Protein AF-A0A529GGN5-F1 (afdb_monomer_lite)

Second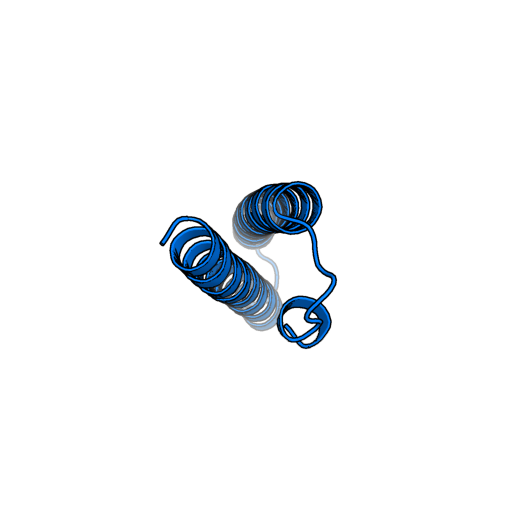ary structure (DSSP, 8-state):
-GGGG-TT--HHHHHHHHHHHHHHHHHHHHHHHHHHHTT--HHHHHHHHHHHHHHHHHHHHHHHHHHHTT-

Sequence (71 aa):
PKMLANPDISEAQVKTLFSALEKQADFVEKLRMALEKFDHDFPVIKAAERLEERYADLAASVAEKLKAMRT

pLDDT: mean 92.51, std 5.71, range [60.47, 97.38]

Structure (mmCIF, N/CA/C/O backbone):
data_AF-A0A529GGN5-F1
#
_entry.id   AF-A0A529GGN5-F1
#
loop_
_atom_site.group_PDB
_atom_site.id
_atom_site.type_symbol
_atom_site.label_atom_id
_atom_site.label_alt_id
_atom_site.label_comp_id
_atom_site.label_asym_id
_atom_site.label_entity_id
_atom_site.label_seq_id
_atom_site.pdbx_PDB_ins_code
_atom_site.Cartn_x
_atom_site.Cartn_y
_atom_site.Cartn_z
_atom_site.occupancy
_atom_site.B_iso_or_equiv
_atom_site.auth_seq_id
_atom_site.auth_comp_id
_atom_site.auth_asym_id
_atom_site.auth_atom_id
_atom_site.pdbx_PDB_model_num
ATOM 1 N N . PRO A 1 1 ? -12.352 -2.644 -0.108 1.00 73.00 1 PRO A N 1
ATOM 2 C CA . PRO A 1 1 ? -12.080 -4.104 -0.156 1.00 73.00 1 PRO A CA 1
ATOM 3 C C . PRO A 1 1 ? -13.242 -4.892 0.468 1.00 73.00 1 PRO A C 1
ATOM 5 O O . PRO A 1 1 ? -13.753 -4.427 1.480 1.00 73.00 1 PRO A O 1
ATOM 8 N N . LYS A 1 2 ? -13.658 -6.051 -0.081 1.00 80.31 2 LYS A N 1
ATOM 9 C CA . LYS A 1 2 ? -14.833 -6.811 0.424 1.00 80.31 2 LYS A CA 1
ATOM 10 C C . LYS A 1 2 ? -14.745 -7.148 1.919 1.00 80.31 2 LYS A C 1
ATOM 12 O O . LYS A 1 2 ? -15.746 -7.092 2.616 1.00 80.31 2 LYS A O 1
ATOM 17 N N . MET A 1 3 ? -13.536 -7.409 2.418 1.00 84.69 3 MET A N 1
ATOM 18 C CA . MET A 1 3 ? -13.271 -7.666 3.838 1.00 84.69 3 MET A CA 1
ATOM 19 C C . MET A 1 3 ? -13.696 -6.509 4.767 1.00 84.69 3 MET A C 1
ATOM 21 O O . MET A 1 3 ? -14.105 -6.769 5.889 1.00 84.69 3 MET A O 1
ATOM 25 N N . LEU A 1 4 ? -13.663 -5.246 4.311 1.00 85.44 4 LEU A N 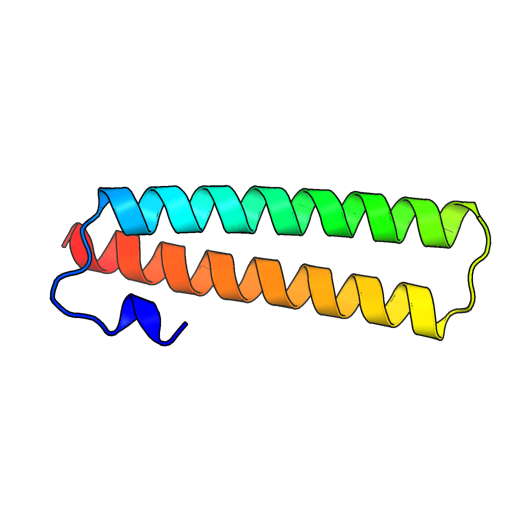1
ATOM 26 C CA . LEU A 1 4 ? -14.077 -4.079 5.116 1.00 85.44 4 LEU A CA 1
ATOM 27 C C . LEU A 1 4 ? -15.594 -3.994 5.349 1.00 85.44 4 LEU A C 1
ATOM 29 O O . LEU A 1 4 ? -16.042 -3.253 6.230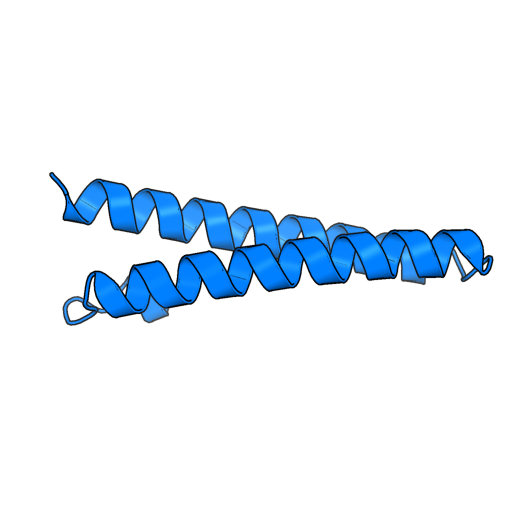 1.00 85.44 4 LEU A O 1
ATOM 33 N N . ALA A 1 5 ? -16.375 -4.725 4.550 1.00 86.50 5 ALA A N 1
ATOM 34 C CA . ALA A 1 5 ? -17.820 -4.832 4.706 1.00 86.50 5 ALA A CA 1
ATOM 35 C C . ALA A 1 5 ? -18.222 -5.880 5.757 1.00 86.50 5 ALA A C 1
ATOM 37 O O . ALA A 1 5 ? -19.397 -5.962 6.096 1.00 86.50 5 ALA A O 1
ATOM 38 N N . ASN A 1 6 ? -17.272 -6.670 6.274 1.00 88.38 6 ASN A N 1
ATOM 39 C CA . ASN A 1 6 ? -17.546 -7.608 7.355 1.00 88.38 6 ASN A CA 1
ATOM 40 C C . ASN A 1 6 ? -17.881 -6.827 8.646 1.00 88.38 6 ASN A C 1
ATOM 42 O O . ASN A 1 6 ? -17.052 -6.014 9.067 1.00 88.38 6 ASN A O 1
ATOM 46 N N . PRO A 1 7 ? -19.059 -7.035 9.266 1.00 82.44 7 PRO A N 1
ATOM 47 C CA . PRO A 1 7 ? -19.425 -6.368 10.515 1.00 82.44 7 PRO A CA 1
ATOM 48 C C . PRO A 1 7 ? -18.532 -6.764 11.700 1.00 82.44 7 PRO A C 1
ATOM 50 O O . PRO A 1 7 ? -18.331 -5.944 12.590 1.00 82.44 7 PRO A O 1
ATOM 53 N N . ASP A 1 8 ? -17.931 -7.955 11.677 1.00 90.12 8 ASP A N 1
ATOM 54 C CA . ASP A 1 8 ? -17.113 -8.485 12.778 1.00 90.12 8 ASP A CA 1
ATOM 55 C C . ASP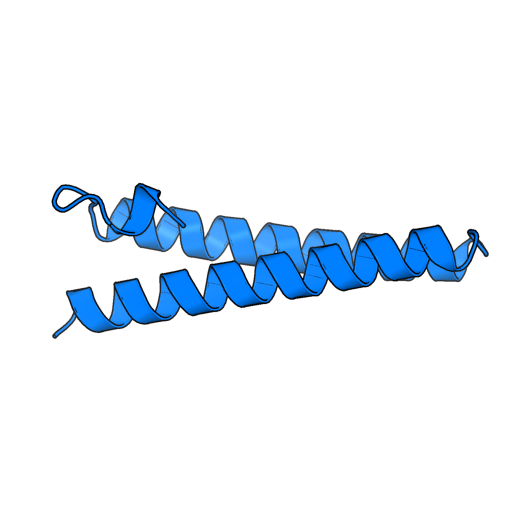 A 1 8 ? -15.634 -8.065 12.698 1.00 90.12 8 ASP A C 1
ATOM 57 O O . ASP A 1 8 ? -14.790 -8.553 13.453 1.00 90.12 8 ASP A O 1
ATOM 61 N N . ILE A 1 9 ? -15.274 -7.188 11.753 1.00 91.19 9 ILE A N 1
ATOM 62 C CA . ILE A 1 9 ? -13.886 -6.752 11.594 1.00 91.19 9 ILE A CA 1
ATOM 63 C C . ILE A 1 9 ? -13.463 -5.844 12.755 1.00 91.19 9 ILE A C 1
ATOM 65 O O . ILE A 1 9 ? -14.061 -4.800 13.013 1.00 91.19 9 ILE A O 1
ATOM 69 N N . SER A 1 10 ? -12.391 -6.221 13.448 1.00 93.12 10 SER A N 1
ATOM 70 C CA . SER A 1 10 ? -11.857 -5.437 14.566 1.00 93.12 10 SER A CA 1
ATOM 71 C C . SER A 1 10 ? -11.048 -4.226 14.092 1.00 93.12 10 SER A C 1
ATOM 73 O O . SER A 1 10 ? -10.387 -4.274 13.053 1.00 93.12 10 SER A O 1
ATOM 75 N N . GLU A 1 11 ? -11.004 -3.156 14.896 1.00 92.56 11 GLU A N 1
ATOM 76 C CA . GLU A 1 11 ? -10.175 -1.974 14.594 1.00 92.56 11 GLU A CA 1
ATOM 77 C C . GLU A 1 11 ? -8.693 -2.359 14.422 1.00 92.56 11 GLU A C 1
ATOM 79 O O . GLU A 1 11 ? -8.007 -1.825 13.552 1.00 92.56 11 GLU A O 1
ATOM 84 N N . ALA A 1 12 ? -8.204 -3.327 15.207 1.00 93.81 12 ALA A N 1
ATOM 85 C CA . ALA A 1 12 ? -6.840 -3.840 15.103 1.00 93.81 12 ALA A CA 1
ATOM 86 C C . ALA A 1 12 ? -6.561 -4.451 13.722 1.00 93.81 12 ALA A C 1
ATOM 88 O O . ALA A 1 12 ? -5.563 -4.103 13.095 1.00 93.81 12 ALA A O 1
ATOM 89 N N . GLN A 1 13 ? -7.465 -5.289 13.203 1.00 93.50 13 GLN A N 1
ATOM 90 C CA . GLN A 1 13 ? -7.336 -5.856 11.856 1.00 93.50 13 GLN A CA 1
ATOM 91 C C . GLN A 1 13 ? -7.358 -4.771 10.775 1.00 93.50 13 GLN A C 1
ATOM 93 O O . GLN A 1 13 ? -6.576 -4.836 9.826 1.00 93.50 13 GLN A O 1
ATOM 98 N N . VAL A 1 14 ? -8.220 -3.758 10.918 1.00 93.88 14 VAL A N 1
ATOM 99 C CA . VAL A 1 14 ? -8.289 -2.643 9.963 1.00 93.88 14 VAL A CA 1
ATOM 100 C C . VAL A 1 14 ? -6.995 -1.811 9.999 1.00 93.88 14 VAL A C 1
ATOM 102 O O . VAL A 1 14 ? -6.458 -1.492 8.941 1.00 93.88 14 VAL A O 1
ATOM 105 N N . LYS A 1 15 ? -6.427 -1.534 11.184 1.00 93.75 15 LYS A N 1
ATOM 106 C CA . LYS A 1 15 ? -5.118 -0.864 11.332 1.00 93.75 15 LYS A CA 1
ATOM 107 C C . LYS A 1 15 ? -3.983 -1.675 10.712 1.00 93.75 15 LYS A C 1
ATOM 109 O O . LYS A 1 15 ? -3.172 -1.122 9.978 1.00 93.75 15 LYS A O 1
ATOM 114 N N . THR A 1 16 ? -3.936 -2.984 10.967 1.00 95.56 16 THR A N 1
ATOM 115 C CA . THR A 1 16 ? -2.929 -3.870 10.366 1.00 95.56 16 THR A CA 1
ATOM 116 C C . THR A 1 16 ? -3.022 -3.864 8.844 1.00 95.56 16 THR A C 1
ATOM 118 O O . THR A 1 16 ? -1.992 -3.788 8.176 1.00 95.56 16 THR A O 1
ATOM 121 N N . LEU A 1 17 ? -4.239 -3.901 8.290 1.00 93.81 17 LEU A N 1
ATOM 122 C CA . LEU A 1 17 ? -4.437 -3.805 6.848 1.00 93.81 17 LEU A CA 1
ATOM 123 C C . LEU A 1 17 ? -3.963 -2.452 6.305 1.00 93.81 17 LEU A C 1
ATOM 125 O O . LEU A 1 17 ? -3.282 -2.433 5.286 1.00 93.81 17 LEU A O 1
ATOM 129 N N . PHE A 1 18 ? -4.290 -1.345 6.976 1.00 93.88 18 PHE A N 1
ATOM 130 C CA . PHE A 1 18 ? -3.852 -0.009 6.569 1.00 93.88 18 PHE A CA 1
ATOM 131 C C . PHE A 1 18 ? -2.325 0.057 6.440 1.00 93.88 18 PHE A C 1
ATOM 133 O O . PHE A 1 18 ? -1.812 0.310 5.354 1.00 93.88 18 PHE A O 1
ATOM 140 N N . SER A 1 19 ? -1.599 -0.314 7.499 1.00 94.81 19 SER A N 1
ATOM 141 C CA . SER A 1 19 ? -0.131 -0.309 7.483 1.00 94.81 19 SER A CA 1
ATOM 142 C C . SER A 1 19 ? 0.472 -1.286 6.470 1.00 94.81 19 SER A C 1
ATOM 144 O O . SER A 1 19 ? 1.572 -1.061 5.972 1.00 94.81 19 SER A O 1
ATOM 146 N N . ALA A 1 20 ? -0.204 -2.400 6.174 1.00 95.81 20 ALA A N 1
ATOM 147 C CA . ALA A 1 20 ? 0.245 -3.317 5.132 1.00 95.81 20 ALA A CA 1
ATOM 148 C C . ALA A 1 20 ? 0.102 -2.699 3.734 1.00 95.81 20 ALA A C 1
ATOM 150 O O . ALA A 1 20 ? 0.994 -2.876 2.910 1.00 95.81 20 ALA A O 1
ATOM 151 N N . LEU A 1 21 ? -0.985 -1.968 3.475 1.00 94.56 21 LEU A N 1
ATOM 152 C CA . LEU A 1 21 ? -1.217 -1.293 2.197 1.00 94.56 21 LEU A CA 1
ATOM 153 C C . LEU A 1 21 ? -0.241 -0.136 1.978 1.00 94.56 21 LEU A C 1
ATOM 155 O O . LEU A 1 21 ? 0.294 -0.027 0.881 1.00 94.56 21 LEU A O 1
ATOM 159 N N . GLU A 1 22 ? 0.064 0.649 3.016 1.00 93.12 22 GLU A N 1
ATOM 160 C CA . GLU A 1 22 ? 1.103 1.690 2.953 1.00 93.12 22 GLU A CA 1
ATOM 161 C C . GLU A 1 22 ? 2.463 1.091 2.572 1.00 93.12 22 GLU A C 1
ATOM 163 O O . GLU A 1 22 ? 3.090 1.519 1.609 1.00 93.12 22 GLU A O 1
ATOM 168 N N . LYS A 1 23 ? 2.875 0.003 3.236 1.00 95.69 23 LYS A N 1
ATOM 169 C CA . LYS A 1 23 ? 4.129 -0.693 2.901 1.00 95.69 23 LYS A CA 1
ATOM 170 C C . LYS A 1 23 ? 4.161 -1.217 1.465 1.00 95.69 23 LYS A C 1
ATOM 172 O O . LYS A 1 23 ? 5.237 -1.298 0.878 1.00 95.69 23 LYS A O 1
ATOM 177 N N . GLN A 1 24 ? 3.016 -1.634 0.925 1.00 95.12 24 GLN A N 1
ATOM 178 C CA . GLN A 1 24 ? 2.929 -2.081 -0.464 1.00 95.12 24 GLN A CA 1
ATOM 179 C C . GLN A 1 24 ? 3.007 -0.904 -1.438 1.00 95.12 24 GLN A C 1
ATOM 181 O O . GLN A 1 24 ? 3.717 -1.022 -2.430 1.00 95.12 24 GLN A O 1
ATOM 186 N N . ALA A 1 25 ? 2.359 0.227 -1.147 1.00 92.94 25 ALA A N 1
ATOM 187 C CA . ALA A 1 25 ? 2.501 1.445 -1.945 1.00 92.94 25 ALA A CA 1
ATOM 188 C C . ALA A 1 25 ? 3.973 1.894 -2.001 1.00 92.94 25 ALA A C 1
ATOM 190 O O . ALA A 1 25 ? 4.533 1.991 -3.090 1.00 92.94 25 ALA A O 1
ATOM 191 N N . ASP A 1 26 ? 4.638 1.994 -0.845 1.00 94.56 26 ASP A N 1
ATOM 192 C CA . ASP A 1 26 ? 6.064 2.345 -0.747 1.00 94.56 26 ASP A CA 1
ATOM 193 C C . ASP A 1 26 ? 6.972 1.373 -1.518 1.00 94.56 26 ASP A C 1
ATOM 195 O O . ASP A 1 26 ? 8.006 1.748 -2.078 1.00 94.56 26 ASP A O 1
ATOM 199 N N . PHE A 1 27 ? 6.643 0.078 -1.494 1.00 96.94 27 PHE A N 1
ATOM 200 C CA . PHE A 1 27 ? 7.393 -0.927 -2.241 1.00 96.94 27 PHE A CA 1
ATOM 201 C C . PHE A 1 27 ? 7.238 -0.724 -3.748 1.00 96.94 27 PHE A C 1
ATOM 203 O O . PHE A 1 27 ? 8.227 -0.800 -4.480 1.00 96.94 27 PHE A O 1
ATOM 210 N N . VAL A 1 28 ? 6.015 -0.468 -4.213 1.00 96.00 28 VAL A N 1
ATOM 211 C CA . VAL A 1 28 ? 5.735 -0.297 -5.639 1.00 96.00 28 VAL A CA 1
ATOM 212 C C . VAL A 1 28 ? 6.315 1.011 -6.168 1.00 96.00 28 VAL A C 1
ATOM 214 O O . VAL A 1 28 ? 6.854 1.002 -7.271 1.00 96.00 28 VAL A O 1
ATOM 217 N N . GLU A 1 29 ? 6.327 2.082 -5.376 1.00 94.56 29 GLU A N 1
ATOM 218 C CA . GLU A 1 29 ? 7.033 3.321 -5.722 1.00 94.56 29 GLU A CA 1
ATOM 219 C C . GLU A 1 29 ? 8.524 3.037 -5.982 1.00 94.56 29 GLU A C 1
ATOM 221 O O . GLU A 1 29 ? 9.065 3.365 -7.040 1.00 94.56 29 GLU A O 1
ATOM 226 N N . LYS A 1 30 ? 9.192 2.325 -5.062 1.00 96.81 30 LYS A N 1
ATOM 227 C CA . LYS A 1 30 ? 10.604 1.929 -5.225 1.00 96.81 30 LYS A CA 1
ATOM 228 C C . LYS A 1 30 ? 10.816 1.019 -6.431 1.00 96.81 30 LYS A C 1
ATOM 230 O O . LYS A 1 30 ? 11.834 1.139 -7.113 1.00 96.81 30 LYS A O 1
ATOM 235 N N . LEU A 1 31 ? 9.874 0.113 -6.697 1.00 95.94 31 LEU A N 1
ATOM 236 C CA . LEU A 1 31 ? 9.898 -0.739 -7.882 1.00 95.94 31 LEU A CA 1
ATOM 237 C C . LEU A 1 31 ? 9.797 0.103 -9.157 1.00 95.94 31 LEU A C 1
ATOM 239 O O . LEU A 1 31 ? 10.620 -0.079 -10.047 1.00 95.94 31 LEU A O 1
ATOM 243 N N . ARG A 1 32 ? 8.852 1.045 -9.238 1.00 95.94 32 ARG A N 1
ATOM 244 C CA . ARG A 1 32 ? 8.702 1.963 -10.374 1.00 95.94 32 ARG A CA 1
ATOM 245 C C . ARG A 1 32 ? 9.993 2.740 -10.622 1.00 95.94 32 ARG A C 1
ATOM 247 O O . ARG A 1 32 ? 10.500 2.721 -11.739 1.00 95.94 32 ARG A O 1
ATOM 254 N N . MET A 1 33 ? 10.570 3.331 -9.576 1.00 95.31 33 MET A N 1
ATOM 255 C CA . MET A 1 33 ? 11.842 4.056 -9.668 1.00 95.31 33 MET A CA 1
ATOM 256 C C . MET A 1 33 ? 12.989 3.164 -10.162 1.00 95.31 33 MET A C 1
ATOM 258 O O . MET A 1 33 ? 13.834 3.608 -10.937 1.00 95.31 33 MET A O 1
ATOM 262 N N . ALA A 1 34 ? 13.044 1.903 -9.721 1.00 97.38 34 ALA A N 1
ATOM 263 C CA . ALA A 1 34 ? 14.037 0.950 -10.206 1.00 97.38 34 ALA A CA 1
ATOM 264 C C . ALA A 1 34 ? 13.810 0.601 -11.684 1.00 97.38 34 ALA A C 1
ATOM 266 O O . ALA A 1 34 ? 14.764 0.607 -12.455 1.00 97.38 34 ALA A O 1
ATOM 267 N N . LEU A 1 35 ? 12.565 0.342 -12.089 1.00 95.56 35 LEU A N 1
ATOM 268 C CA . LEU A 1 35 ? 12.214 0.042 -13.479 1.00 95.56 35 LEU A CA 1
ATOM 269 C C . LEU A 1 35 ? 12.589 1.199 -14.416 1.00 95.56 35 LEU A C 1
ATOM 271 O O . LEU A 1 35 ? 13.191 0.958 -15.458 1.00 95.56 35 LEU A O 1
ATOM 275 N N . GLU A 1 36 ? 12.311 2.440 -14.009 1.00 94.00 36 GLU A N 1
ATOM 276 C CA . GLU A 1 36 ? 12.738 3.654 -14.718 1.00 94.00 36 GLU A CA 1
ATOM 277 C C . GLU A 1 36 ? 14.263 3.760 -14.793 1.00 94.00 36 GLU A C 1
ATOM 279 O O . GLU A 1 36 ? 14.825 4.008 -15.856 1.00 94.00 36 GLU A O 1
ATOM 284 N N . LYS A 1 37 ? 14.957 3.524 -13.674 1.00 96.94 37 LYS A N 1
ATOM 285 C CA . LYS A 1 37 ? 16.422 3.601 -13.608 1.00 96.94 37 LYS A CA 1
ATOM 286 C C . LYS A 1 37 ? 17.121 2.585 -14.516 1.00 96.94 37 LYS A C 1
ATOM 288 O O . LYS A 1 37 ? 18.218 2.866 -14.995 1.00 96.94 37 LYS A O 1
ATOM 293 N N . PHE A 1 38 ? 16.534 1.406 -14.700 1.00 96.06 38 PHE A N 1
ATOM 294 C CA . PHE A 1 38 ? 17.088 0.334 -15.531 1.00 96.06 38 PHE A CA 1
ATOM 295 C C . PHE A 1 38 ? 16.515 0.311 -16.958 1.00 96.06 38 PHE A C 1
ATOM 297 O O . PHE A 1 38 ? 16.744 -0.663 -17.670 1.00 96.06 38 PHE A O 1
ATOM 304 N N . ASP A 1 39 ? 15.819 1.377 -17.372 1.00 93.88 39 ASP A N 1
ATOM 305 C CA . ASP A 1 39 ? 15.301 1.582 -18.733 1.00 93.88 39 ASP A CA 1
ATOM 306 C C . ASP A 1 39 ? 14.382 0.443 -19.215 1.00 93.88 39 ASP A C 1
ATOM 308 O O . ASP A 1 39 ? 14.435 -0.011 -20.359 1.00 93.88 39 ASP A O 1
ATOM 312 N N . HIS A 1 40 ? 13.540 -0.066 -18.306 1.00 95.62 40 HIS A N 1
ATOM 313 C CA . HIS A 1 40 ? 12.510 -1.038 -18.663 1.00 95.62 40 HIS A CA 1
ATOM 314 C C . HIS A 1 40 ? 11.444 -0.416 -19.569 1.00 95.62 40 HIS A C 1
ATOM 316 O O . HIS A 1 40 ? 11.144 0.775 -19.488 1.00 95.62 40 HIS A O 1
ATOM 322 N N . ASP A 1 41 ? 10.794 -1.262 -20.372 1.00 95.31 41 ASP A N 1
ATOM 323 C CA . ASP A 1 41 ? 9.767 -0.817 -21.307 1.00 95.31 41 ASP A CA 1
ATOM 324 C C . ASP A 1 41 ? 8.669 0.009 -20.620 1.00 95.31 41 ASP A C 1
ATOM 326 O O . ASP A 1 41 ? 8.130 -0.351 -19.567 1.00 95.31 41 ASP A O 1
ATOM 330 N N . PHE A 1 42 ? 8.258 1.087 -21.287 1.00 92.25 42 PHE A N 1
ATOM 331 C CA . PHE A 1 42 ? 7.227 2.007 -20.807 1.00 92.25 42 PHE A CA 1
ATOM 332 C C . PHE A 1 42 ? 5.933 1.327 -20.299 1.00 92.25 42 PHE A C 1
ATOM 334 O O . PHE A 1 42 ? 5.422 1.742 -19.256 1.00 92.25 42 PHE A O 1
ATOM 341 N N . PRO A 1 43 ? 5.389 0.266 -20.938 1.00 96.75 43 PRO A N 1
ATOM 342 C CA . PRO A 1 43 ? 4.224 -0.447 -20.411 1.00 96.75 43 PRO A CA 1
ATOM 343 C C . PRO A 1 43 ? 4.453 -1.091 -19.036 1.00 96.75 43 PRO A C 1
ATOM 345 O O . PRO A 1 43 ? 3.509 -1.190 -18.253 1.00 96.75 43 PRO A O 1
ATOM 348 N N . VAL A 1 44 ? 5.684 -1.510 -18.728 1.00 95.19 44 VAL A N 1
ATOM 349 C CA . VAL A 1 44 ? 6.055 -2.115 -17.439 1.00 95.19 44 VAL A CA 1
ATOM 350 C C . VAL A 1 44 ? 6.072 -1.049 -16.345 1.00 95.19 44 VAL A C 1
ATOM 352 O O . VAL A 1 44 ? 5.480 -1.247 -15.285 1.00 95.19 44 VAL A O 1
ATOM 355 N N . ILE A 1 45 ? 6.658 0.116 -16.631 1.00 94.50 45 ILE A N 1
ATOM 356 C CA . ILE A 1 45 ? 6.655 1.269 -15.719 1.00 94.50 45 ILE A CA 1
ATOM 357 C C . ILE A 1 45 ? 5.215 1.736 -15.458 1.00 94.50 45 ILE A C 1
ATOM 359 O O . ILE A 1 45 ? 4.808 1.887 -14.307 1.00 94.50 45 ILE A O 1
ATOM 363 N N . LYS A 1 46 ? 4.388 1.851 -16.508 1.00 95.56 46 LYS A N 1
ATOM 364 C CA . LYS A 1 46 ? 2.964 2.210 -16.378 1.00 95.56 46 LYS A CA 1
ATOM 365 C C . LYS A 1 46 ? 2.151 1.188 -15.586 1.00 95.56 46 LYS A C 1
ATOM 367 O O . LYS A 1 46 ? 1.189 1.556 -14.914 1.00 95.56 46 LYS A O 1
ATOM 372 N N . ALA A 1 47 ? 2.498 -0.095 -15.664 1.00 96.81 47 ALA A N 1
ATOM 373 C CA . ALA A 1 47 ? 1.864 -1.116 -14.839 1.00 96.81 47 ALA A CA 1
ATOM 374 C C . ALA A 1 47 ? 2.232 -0.954 -13.354 1.00 96.81 47 ALA A C 1
ATOM 376 O O . ALA A 1 47 ? 1.359 -1.130 -12.504 1.00 96.81 47 ALA A O 1
ATOM 377 N N . ALA A 1 48 ? 3.481 -0.583 -13.048 1.00 95.06 48 ALA A N 1
ATOM 378 C CA . ALA A 1 48 ? 3.919 -0.293 -11.685 1.00 95.06 48 ALA A CA 1
ATOM 379 C C . ALA A 1 48 ? 3.223 0.955 -11.114 1.00 95.06 48 ALA A C 1
ATOM 381 O O . ALA A 1 48 ? 2.669 0.873 -10.025 1.00 95.06 48 ALA A O 1
ATOM 382 N N . GLU A 1 49 ? 3.135 2.052 -11.874 1.00 94.25 49 GLU A N 1
ATOM 383 C CA . GLU A 1 49 ? 2.378 3.254 -11.473 1.00 94.25 49 GLU A CA 1
ATOM 384 C C . GLU A 1 49 ? 0.922 2.928 -11.104 1.00 94.25 49 GLU A C 1
ATOM 386 O O . GLU A 1 49 ? 0.450 3.257 -10.020 1.00 94.25 49 GLU A O 1
ATOM 391 N N . ARG A 1 50 ? 0.207 2.201 -11.973 1.00 97.00 50 ARG A N 1
ATOM 392 C CA . ARG A 1 50 ? -1.191 1.811 -11.711 1.00 97.00 50 ARG A CA 1
ATOM 393 C C . ARG A 1 50 ? -1.335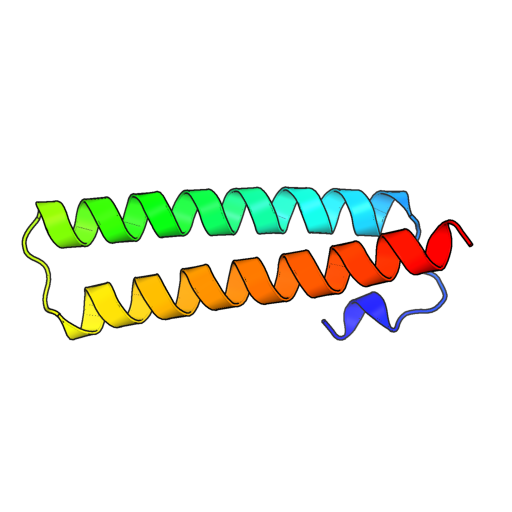 0.922 -10.480 1.00 97.00 50 ARG A C 1
ATOM 395 O O . ARG A 1 50 ? -2.385 0.905 -9.838 1.00 97.00 50 ARG A O 1
ATOM 402 N N . LEU A 1 51 ? -0.319 0.113 -10.191 1.00 96.12 51 LEU A N 1
ATOM 403 C CA . LEU A 1 51 ? -0.307 -0.737 -9.009 1.00 96.12 51 LEU A CA 1
ATOM 404 C C . LEU A 1 51 ? -0.087 0.095 -7.736 1.00 96.12 51 LEU A C 1
ATOM 406 O O . LEU A 1 51 ? -0.741 -0.178 -6.731 1.00 96.12 51 LEU A O 1
ATOM 410 N N . GLU A 1 52 ? 0.772 1.113 -7.797 1.00 93.31 52 GLU A N 1
ATOM 411 C CA . GLU A 1 52 ? 1.005 2.087 -6.725 1.00 93.31 52 GLU A CA 1
ATOM 412 C C . GLU A 1 52 ? -0.290 2.837 -6.385 1.00 93.31 52 GLU A C 1
ATOM 414 O O . GLU A 1 52 ? -0.764 2.764 -5.249 1.00 93.31 52 GLU A O 1
ATOM 419 N N . GLU A 1 53 ? -0.928 3.444 -7.394 1.00 94.75 53 GLU A N 1
ATOM 420 C CA . GLU A 1 53 ? -2.215 4.147 -7.270 1.00 94.75 53 GLU A CA 1
ATOM 421 C C . GLU A 1 53 ? -3.275 3.255 -6.615 1.00 94.75 53 GLU A C 1
ATOM 423 O O . GLU A 1 53 ? -3.973 3.654 -5.683 1.00 94.75 53 GLU A O 1
ATOM 428 N N . ARG A 1 54 ? -3.349 1.989 -7.037 1.00 96.06 54 ARG A N 1
ATOM 429 C CA . ARG A 1 54 ? -4.314 1.041 -6.481 1.00 96.06 54 ARG A CA 1
ATOM 430 C C . ARG A 1 54 ? -4.060 0.736 -5.006 1.00 96.06 54 ARG A C 1
ATOM 432 O O . ARG A 1 54 ? -5.024 0.549 -4.262 1.00 96.06 54 ARG A O 1
ATOM 439 N N . TYR A 1 55 ? -2.805 0.641 -4.566 1.00 93.94 55 TYR A N 1
ATOM 440 C CA . TYR A 1 55 ? -2.506 0.463 -3.143 1.00 93.94 55 TYR A CA 1
ATOM 441 C C . TYR A 1 55 ? -2.845 1.715 -2.332 1.00 93.94 55 TYR A C 1
ATOM 443 O O . TYR A 1 55 ? -3.406 1.574 -1.242 1.00 93.94 55 TYR A O 1
ATOM 451 N N . ALA A 1 56 ? -2.612 2.909 -2.883 1.00 90.94 56 ALA A N 1
ATOM 452 C CA . ALA A 1 56 ? -3.012 4.170 -2.263 1.00 90.94 56 ALA A CA 1
ATOM 453 C C . ALA A 1 56 ? -4.542 4.278 -2.105 1.00 90.94 56 ALA A C 1
ATOM 455 O O . ALA A 1 56 ? -5.031 4.540 -1.004 1.00 90.94 56 ALA A O 1
ATOM 456 N N . ASP A 1 57 ? -5.316 3.963 -3.148 1.00 94.19 57 ASP A N 1
ATOM 457 C CA . ASP A 1 57 ? -6.788 3.956 -3.105 1.00 94.19 57 ASP A CA 1
ATOM 458 C C . ASP A 1 57 ? -7.341 2.961 -2.074 1.00 94.19 57 ASP A C 1
ATOM 460 O O . ASP A 1 57 ? -8.317 3.221 -1.352 1.00 94.19 57 ASP A O 1
ATOM 464 N N . LEU A 1 58 ? -6.713 1.784 -1.988 1.00 94.19 58 LEU A N 1
ATOM 465 C CA . LEU A 1 58 ? -7.064 0.785 -0.986 1.00 94.19 58 LEU A CA 1
ATOM 466 C C . LEU A 1 58 ? -6.751 1.296 0.423 1.00 94.19 58 LEU A C 1
ATOM 468 O O . LEU A 1 58 ? -7.593 1.122 1.306 1.00 94.19 58 LEU A O 1
ATOM 472 N N . ALA A 1 59 ? -5.596 1.930 0.641 1.00 92.94 59 ALA A N 1
ATOM 473 C CA . ALA A 1 59 ? -5.232 2.507 1.932 1.00 92.94 59 ALA A CA 1
ATOM 474 C C . ALA A 1 59 ? -6.217 3.613 2.342 1.00 92.94 59 ALA A C 1
ATOM 476 O O . ALA A 1 59 ? -6.721 3.587 3.466 1.00 92.94 59 ALA A O 1
ATOM 477 N N . ALA A 1 60 ? -6.594 4.502 1.418 1.00 93.69 60 ALA A N 1
ATOM 478 C CA . ALA A 1 60 ? -7.601 5.539 1.648 1.00 93.69 60 ALA A CA 1
ATOM 479 C C . ALA A 1 60 ? -8.960 4.944 2.055 1.00 93.69 60 ALA A C 1
ATOM 481 O O . ALA A 1 60 ? -9.561 5.355 3.047 1.00 93.69 60 ALA A O 1
ATOM 482 N N . SER A 1 61 ? -9.409 3.892 1.361 1.00 93.56 61 SER A N 1
ATOM 483 C CA . SER A 1 61 ? -10.648 3.181 1.710 1.00 93.56 61 SER A CA 1
ATOM 484 C C . SER A 1 61 ? -10.614 2.585 3.125 1.00 93.56 61 SER A C 1
ATOM 486 O O . SER A 1 61 ? -11.631 2.536 3.819 1.00 93.56 61 SER A O 1
ATOM 488 N N . VAL A 1 62 ? -9.451 2.088 3.558 1.00 93.81 62 VAL A N 1
ATOM 489 C CA . VAL A 1 62 ? -9.256 1.536 4.907 1.00 93.81 62 VAL A CA 1
ATOM 490 C C . VAL A 1 62 ? -9.204 2.651 5.954 1.00 93.81 62 VAL A C 1
ATOM 492 O O . VAL A 1 62 ? -9.790 2.496 7.025 1.00 93.81 62 VAL A O 1
ATOM 495 N N . ALA A 1 63 ? -8.567 3.783 5.646 1.00 92.38 63 ALA A N 1
ATOM 496 C CA . ALA A 1 63 ? -8.532 4.956 6.516 1.00 92.38 63 ALA A CA 1
ATOM 497 C C . ALA A 1 63 ? -9.941 5.502 6.795 1.00 92.38 63 ALA A C 1
ATOM 499 O O . ALA A 1 63 ? -10.281 5.758 7.951 1.00 92.38 63 ALA A O 1
ATOM 500 N N . GLU A 1 64 ? -10.794 5.588 5.771 1.00 93.56 64 GLU A N 1
ATOM 501 C CA . GLU A 1 64 ? -12.197 5.987 5.940 1.00 93.56 64 GLU A CA 1
ATOM 502 C C . GLU A 1 64 ? -12.969 5.006 6.835 1.00 93.56 64 GLU A C 1
ATOM 504 O O . GLU A 1 64 ? -13.718 5.424 7.721 1.00 93.56 64 GLU A O 1
ATOM 509 N N . LYS A 1 65 ? -12.731 3.693 6.697 1.00 91.88 65 LYS A N 1
ATOM 510 C CA . LYS A 1 65 ? -13.320 2.699 7.609 1.00 91.88 65 LYS A CA 1
ATOM 511 C C . LYS A 1 65 ? -12.840 2.896 9.051 1.00 91.88 65 LYS A C 1
ATOM 513 O O . LYS A 1 65 ? -13.664 2.844 9.960 1.00 91.88 65 LYS A O 1
ATOM 518 N N . LEU A 1 66 ? -11.544 3.135 9.276 1.00 91.81 66 LEU A N 1
ATOM 519 C CA . LEU A 1 66 ? -11.004 3.409 10.617 1.00 91.81 66 LEU A CA 1
ATOM 520 C C . LEU A 1 66 ? -11.627 4.653 11.238 1.00 91.81 66 LEU A C 1
ATOM 522 O O . LEU A 1 66 ? -11.940 4.651 12.425 1.00 91.81 66 LEU A O 1
ATOM 526 N N . LYS A 1 67 ? -11.812 5.705 10.440 1.00 91.88 67 LYS A N 1
ATOM 527 C CA . LYS A 1 67 ? -12.474 6.932 10.874 1.00 91.88 67 LYS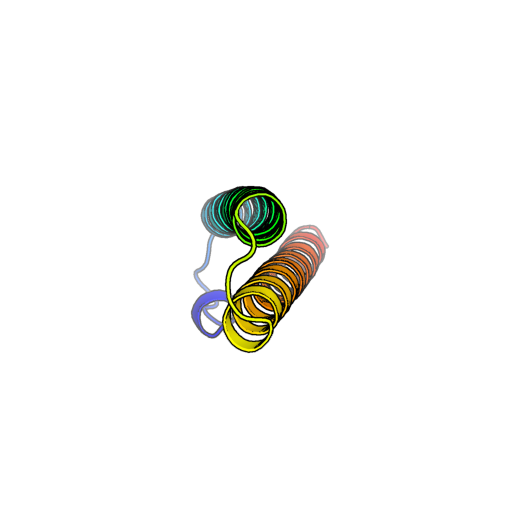 A CA 1
ATOM 528 C C . LYS A 1 67 ? -13.914 6.652 11.303 1.00 91.88 67 LYS A C 1
ATOM 530 O O . LYS A 1 67 ? -14.286 7.050 12.399 1.00 91.88 67 LYS A O 1
ATOM 535 N N . ALA A 1 68 ? -14.669 5.899 10.501 1.00 91.06 68 ALA A N 1
ATOM 536 C CA . ALA A 1 68 ? -16.050 5.529 10.807 1.00 91.06 68 ALA A CA 1
ATOM 537 C C . ALA A 1 68 ? -16.194 4.669 12.076 1.00 91.06 68 ALA A C 1
ATOM 539 O O . ALA A 1 68 ? -17.217 4.750 12.740 1.00 91.06 68 ALA A O 1
ATOM 540 N N . MET A 1 69 ? -15.187 3.859 12.427 1.00 89.38 69 MET A N 1
ATOM 541 C CA . MET A 1 69 ? -15.188 3.040 13.653 1.00 89.38 69 MET A CA 1
ATOM 542 C C . MET A 1 69 ? -14.867 3.831 14.932 1.00 89.38 69 MET A C 1
ATOM 544 O O . MET A 1 69 ? -15.027 3.294 16.025 1.00 89.38 69 MET A O 1
ATOM 548 N N . ARG A 1 70 ? -14.359 5.065 14.811 1.00 82.44 70 ARG A N 1
ATOM 549 C CA . ARG A 1 70 ? -14.020 5.948 15.946 1.00 82.44 70 ARG A CA 1
ATOM 550 C C . ARG A 1 70 ? -15.129 6.946 16.295 1.00 82.44 70 ARG A C 1
ATOM 552 O O . ARG A 1 70 ? -15.016 7.620 17.316 1.00 82.44 70 ARG A O 1
ATOM 559 N N . THR A 1 71 ? -16.132 7.066 15.430 1.00 60.47 71 THR A N 1
ATOM 560 C CA . THR A 1 71 ? -17.389 7.810 15.625 1.00 60.47 71 THR A CA 1
ATOM 561 C C . THR A 1 71 ? -18.472 6.896 16.155 1.00 60.47 71 THR A C 1
ATOM 563 O O . THR A 1 71 ? -19.234 7.365 17.023 1.00 60.47 71 THR A O 1
#

Radius of gyration: 14.91 Å; chains: 1; bounding box: 36×16×37 Å

Foldseek 3Di:
DVVLVDPPDDLVNLVVLLVVLVVQLVVLVVVLVVCVVVVHDPVVSVVSVVSSVVSVVVSVVSVVSSVVVVD